Protein AF-A0A3R9P143-F1 (afdb_monomer_lite)

pLDDT: mean 79.19, std 19.99, range [35.16, 97.94]

Structure (mmCIF, N/CA/C/O backbone):
data_AF-A0A3R9P143-F1
#
_entry.id   AF-A0A3R9P143-F1
#
loop_
_atom_site.group_PDB
_atom_site.id
_atom_site.type_symbol
_atom_site.label_atom_id
_atom_site.label_alt_id
_atom_site.label_comp_id
_atom_site.label_asym_id
_atom_site.label_entity_id
_atom_site.label_seq_id
_atom_site.pdbx_PDB_ins_code
_atom_site.Cartn_x
_atom_site.Cartn_y
_atom_site.Cartn_z
_atom_site.occupancy
_atom_site.B_iso_or_equiv
_atom_site.auth_seq_id
_atom_site.auth_comp_id
_atom_site.auth_asym_id
_atom_site.auth_atom_id
_atom_site.pdbx_PDB_model_num
ATOM 1 N N . MET A 1 1 ? 2.610 42.309 -18.839 1.00 40.44 1 MET A N 1
ATOM 2 C CA . MET A 1 1 ? 3.362 41.060 -18.591 1.00 40.44 1 MET A CA 1
ATOM 3 C C . MET A 1 1 ? 2.948 40.537 -17.230 1.00 40.44 1 MET A C 1
ATOM 5 O O . MET A 1 1 ? 3.292 41.159 -16.237 1.00 40.44 1 MET A O 1
ATOM 9 N N . ALA A 1 2 ? 2.139 39.480 -17.185 1.00 42.19 2 ALA A N 1
ATOM 10 C CA . ALA A 1 2 ? 1.792 38.804 -15.939 1.00 42.19 2 ALA A CA 1
ATOM 11 C C . ALA A 1 2 ? 2.792 37.659 -15.732 1.00 42.19 2 ALA A C 1
ATOM 13 O O . ALA A 1 2 ? 2.890 36.775 -16.582 1.00 42.19 2 ALA A O 1
ATOM 14 N N . LEU A 1 3 ? 3.565 37.709 -14.645 1.00 42.59 3 LEU A N 1
ATOM 15 C CA . LEU A 1 3 ? 4.361 36.573 -14.186 1.00 42.59 3 LEU A CA 1
ATOM 16 C C . LEU A 1 3 ? 3.391 35.543 -13.594 1.00 42.59 3 LEU A C 1
ATOM 18 O O . LEU A 1 3 ? 2.825 35.766 -12.526 1.00 42.59 3 LEU A O 1
ATOM 22 N N . LEU A 1 4 ? 3.194 34.425 -14.288 1.00 49.84 4 LEU A N 1
ATOM 23 C CA . LEU A 1 4 ? 2.607 33.227 -13.697 1.00 49.84 4 LEU A CA 1
ATOM 24 C C . LEU A 1 4 ? 3.653 32.629 -12.754 1.00 49.84 4 LEU A C 1
ATOM 26 O O . LEU A 1 4 ? 4.639 32.045 -13.199 1.00 49.84 4 LEU A O 1
ATOM 30 N N . ALA A 1 5 ? 3.461 32.816 -11.450 1.00 47.56 5 ALA A N 1
ATOM 31 C CA . ALA A 1 5 ? 4.214 32.090 -10.443 1.00 47.56 5 ALA A CA 1
ATOM 32 C C . ALA A 1 5 ? 3.836 30.605 -10.545 1.00 47.56 5 ALA A C 1
ATOM 34 O O . ALA A 1 5 ? 2.752 30.203 -10.128 1.00 47.56 5 ALA A O 1
ATOM 35 N N . MET A 1 6 ? 4.716 29.792 -11.130 1.00 51.31 6 MET A N 1
ATOM 36 C CA . MET A 1 6 ? 4.647 28.340 -10.999 1.00 51.31 6 MET A CA 1
ATOM 37 C C . MET A 1 6 ? 5.044 28.003 -9.563 1.00 51.31 6 MET A C 1
ATOM 39 O O . MET A 1 6 ? 6.227 27.919 -9.239 1.00 51.31 6 MET A O 1
ATOM 43 N N . THR A 1 7 ? 4.062 27.873 -8.674 1.00 49.25 7 THR A N 1
ATOM 44 C CA . THR A 1 7 ? 4.296 27.227 -7.383 1.00 49.25 7 THR A CA 1
ATOM 45 C C . THR A 1 7 ? 4.774 25.804 -7.663 1.00 49.25 7 THR A C 1
ATOM 47 O O . THR A 1 7 ? 4.072 25.089 -8.385 1.00 49.25 7 THR A O 1
ATOM 50 N N . PRO A 1 8 ? 5.942 25.378 -7.149 1.00 49.91 8 PRO A N 1
ATOM 51 C CA . PRO A 1 8 ? 6.368 23.996 -7.301 1.00 49.91 8 PRO A CA 1
ATOM 52 C C . PRO A 1 8 ? 5.287 23.106 -6.689 1.00 49.91 8 PRO A C 1
ATOM 54 O O . PRO A 1 8 ? 4.894 23.306 -5.537 1.00 49.91 8 PRO A O 1
ATOM 57 N N . LEU A 1 9 ? 4.770 22.166 -7.480 1.00 65.81 9 LEU A N 1
ATOM 58 C CA . LEU A 1 9 ? 3.857 21.150 -6.978 1.00 65.81 9 LEU A CA 1
ATOM 59 C C . LEU A 1 9 ? 4.655 20.331 -5.958 1.00 65.81 9 LEU A C 1
ATOM 61 O O . LEU A 1 9 ? 5.590 19.620 -6.325 1.00 65.81 9 LEU A O 1
ATOM 65 N N . ARG A 1 10 ? 4.368 20.514 -4.667 1.00 78.31 10 ARG A N 1
ATOM 66 C CA . ARG A 1 10 ? 4.981 19.703 -3.614 1.00 78.31 10 ARG A CA 1
ATOM 67 C C . ARG A 1 10 ? 4.537 18.257 -3.833 1.00 78.31 10 ARG A C 1
ATOM 69 O O . ARG A 1 10 ? 3.347 18.032 -4.037 1.00 78.31 10 ARG A O 1
ATOM 76 N N . ALA A 1 11 ? 5.472 17.310 -3.768 1.00 85.88 11 ALA A N 1
ATOM 77 C CA . ALA A 1 11 ? 5.126 15.895 -3.768 1.00 85.88 11 ALA A CA 1
ATOM 78 C C . ALA A 1 11 ? 4.175 15.602 -2.595 1.00 85.88 11 ALA A C 1
ATOM 80 O O . ALA A 1 11 ? 4.382 16.084 -1.473 1.00 85.88 11 ALA A O 1
ATOM 81 N N . GLU A 1 12 ? 3.106 14.871 -2.887 1.00 94.12 12 GLU A N 1
ATOM 82 C CA . GLU A 1 12 ? 2.113 14.481 -1.897 1.00 94.12 12 GLU A CA 1
ATOM 83 C C . GLU A 1 12 ? 2.725 13.461 -0.935 1.00 94.12 12 GLU A C 1
ATOM 85 O O . GLU A 1 12 ? 3.436 12.544 -1.345 1.00 94.12 12 GLU A O 1
ATOM 90 N N . THR A 1 13 ? 2.501 13.653 0.362 1.00 96.81 13 THR A N 1
ATOM 91 C CA . THR A 1 13 ? 3.052 12.779 1.408 1.00 96.81 13 THR A CA 1
ATOM 92 C C .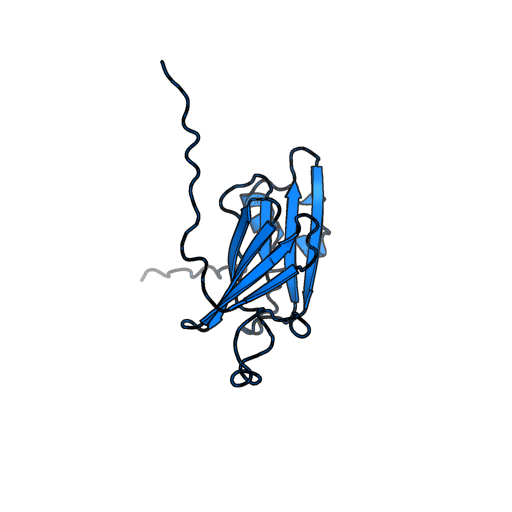 THR A 1 13 ? 2.011 11.796 1.913 1.00 96.81 13 THR A C 1
ATOM 94 O O . THR A 1 13 ? 0.805 12.024 1.783 1.00 96.81 13 THR A O 1
ATOM 97 N N . LEU A 1 14 ? 2.465 10.736 2.587 1.00 97.19 14 LEU A N 1
ATOM 98 C CA . LEU A 1 14 ? 1.557 9.802 3.252 1.00 97.19 14 LEU A CA 1
ATOM 99 C C . LEU A 1 14 ? 0.616 10.527 4.229 1.00 97.19 14 LEU A C 1
ATOM 101 O O . LEU A 1 14 ? -0.576 10.230 4.275 1.00 97.19 14 LEU A O 1
ATOM 105 N N . ALA A 1 15 ? 1.114 11.510 4.987 1.00 96.88 15 ALA A N 1
ATOM 106 C CA . ALA A 1 15 ? 0.266 12.283 5.892 1.00 96.88 15 ALA A CA 1
ATOM 107 C C . ALA A 1 15 ? -0.807 13.104 5.169 1.00 96.88 15 ALA A C 1
ATOM 109 O O . ALA A 1 15 ? -1.901 13.251 5.720 1.00 96.88 15 ALA A O 1
ATOM 110 N N . ASP A 1 16 ? -0.515 13.625 3.974 1.00 97.31 16 ASP A N 1
ATOM 111 C CA . ASP A 1 16 ? -1.483 14.398 3.191 1.00 97.31 16 ASP A CA 1
ATOM 112 C C . ASP A 1 16 ? -2.670 13.497 2.799 1.00 97.31 16 ASP A C 1
ATOM 114 O O . ASP A 1 16 ? -3.820 13.831 3.102 1.00 97.31 16 ASP A O 1
ATOM 118 N N . VAL A 1 17 ? -2.392 12.297 2.271 1.00 96.19 17 VAL A N 1
ATOM 119 C CA . VAL A 1 17 ? -3.423 11.310 1.894 1.00 96.19 17 VAL A CA 1
ATOM 120 C C . VAL A 1 17 ? -4.207 10.814 3.107 1.00 96.19 17 VAL A C 1
ATOM 122 O O . VAL A 1 17 ? -5.440 10.822 3.105 1.00 96.19 17 VAL A O 1
ATOM 125 N N . LEU A 1 18 ? -3.522 10.435 4.190 1.00 95.62 18 LEU A N 1
ATOM 126 C CA . LEU A 1 18 ? -4.190 9.983 5.415 1.00 95.62 18 LEU A CA 1
ATOM 127 C C . LEU A 1 18 ? -5.112 11.068 5.990 1.00 95.62 18 LEU A C 1
ATOM 129 O O . LEU A 1 18 ? -6.237 10.774 6.394 1.00 95.62 18 LEU A O 1
ATOM 133 N N . THR A 1 19 ? -4.668 12.327 5.988 1.00 95.44 19 THR A N 1
ATOM 134 C CA . THR A 1 19 ? -5.468 13.456 6.486 1.00 95.44 19 THR A CA 1
ATOM 135 C C . THR A 1 19 ? -6.690 13.709 5.606 1.00 95.44 19 THR A C 1
ATOM 137 O O . THR A 1 19 ? -7.787 13.901 6.136 1.00 95.44 19 THR A O 1
ATOM 140 N N . ALA A 1 20 ? -6.531 13.659 4.279 1.00 94.69 20 ALA A N 1
ATOM 141 C CA . ALA A 1 20 ? -7.633 13.818 3.329 1.00 94.69 20 ALA A CA 1
ATOM 142 C C . ALA A 1 20 ? -8.740 12.767 3.539 1.00 94.69 20 ALA A C 1
ATOM 144 O O . ALA A 1 20 ? -9.926 13.077 3.412 1.00 94.69 20 ALA A O 1
ATOM 145 N N . HIS A 1 21 ? -8.358 11.557 3.957 1.00 94.12 21 HIS A N 1
ATOM 146 C CA . HIS A 1 21 ? -9.270 10.450 4.257 1.00 94.12 21 HIS A CA 1
ATOM 147 C C . HIS A 1 21 ? -9.633 10.315 5.745 1.00 94.12 21 HIS A C 1
ATOM 149 O O . HIS A 1 21 ? -10.268 9.338 6.136 1.00 94.12 21 HIS A O 1
ATOM 155 N N . LYS A 1 22 ? -9.293 11.314 6.574 1.00 93.06 22 LYS A N 1
ATOM 156 C CA . LYS A 1 22 ? -9.605 11.370 8.018 1.00 93.06 22 LYS A CA 1
ATOM 157 C C . LYS A 1 22 ? -9.026 10.205 8.830 1.00 93.06 22 LYS A C 1
ATOM 159 O O . LYS A 1 22 ? -9.548 9.864 9.890 1.00 93.06 22 LYS A O 1
ATOM 164 N N . ILE A 1 23 ? -7.927 9.622 8.367 1.00 94.00 23 ILE A N 1
ATOM 165 C CA . ILE A 1 23 ? -7.225 8.560 9.080 1.00 94.00 23 ILE A CA 1
ATOM 166 C C . ILE A 1 23 ? -6.321 9.185 10.149 1.00 94.00 23 ILE A C 1
ATOM 168 O O . ILE A 1 23 ? -5.585 10.131 9.847 1.00 94.00 23 ILE A O 1
ATOM 172 N N . PRO A 1 24 ? -6.329 8.687 11.401 1.00 92.75 24 PRO A N 1
ATOM 173 C CA . PRO A 1 24 ? -5.494 9.247 12.457 1.00 92.75 24 PRO A CA 1
ATOM 174 C C . PRO A 1 24 ? -3.996 9.093 12.144 1.00 92.75 24 PRO A C 1
ATOM 176 O O . PRO A 1 24 ? -3.403 8.024 12.281 1.00 92.75 24 PRO A O 1
ATOM 179 N N . VAL A 1 25 ? -3.352 10.190 11.737 1.00 93.62 25 VAL A N 1
ATOM 180 C CA . VAL A 1 25 ? -1.933 10.190 11.338 1.00 93.62 25 VAL A CA 1
ATOM 181 C C . VAL A 1 25 ? -0.981 9.855 12.489 1.00 93.62 25 VAL A C 1
ATOM 183 O O . VAL A 1 25 ? 0.140 9.425 12.254 1.00 93.62 25 VAL A O 1
ATOM 186 N N . ASN A 1 26 ? -1.403 10.021 13.745 1.00 93.00 26 ASN A N 1
ATOM 187 C CA . ASN A 1 26 ? -0.613 9.664 14.929 1.00 93.00 26 ASN A CA 1
ATOM 188 C C . ASN A 1 26 ? -0.376 8.151 15.080 1.00 93.00 26 ASN A C 1
ATOM 190 O O . ASN A 1 26 ? 0.448 7.758 15.902 1.00 93.00 26 ASN A O 1
ATOM 194 N N . LEU A 1 27 ? -1.069 7.321 14.296 1.00 92.44 27 LEU A N 1
ATOM 195 C CA . LEU A 1 27 ? -0.804 5.884 14.196 1.00 92.44 27 LEU A CA 1
ATOM 196 C C . LEU A 1 27 ? 0.472 5.568 13.393 1.00 92.44 27 LEU A C 1
ATOM 198 O O . LEU A 1 27 ? 0.925 4.424 13.383 1.00 92.44 27 LEU A O 1
ATOM 202 N N . PHE A 1 28 ? 1.053 6.572 12.733 1.00 94.06 28 PHE A N 1
ATOM 203 C CA . PHE A 1 28 ? 2.226 6.456 11.873 1.00 94.06 28 PHE A CA 1
ATOM 204 C C . PHE A 1 28 ? 3.415 7.213 12.468 1.00 94.06 28 PHE A C 1
ATOM 206 O O . PHE A 1 28 ? 3.258 8.207 13.187 1.00 94.06 28 PHE A O 1
ATOM 213 N N . SER A 1 29 ? 4.628 6.745 12.162 1.00 94.12 29 SER A N 1
ATOM 214 C CA . SER A 1 29 ? 5.850 7.386 12.647 1.00 94.12 29 SER A CA 1
ATOM 215 C C . SER A 1 29 ? 6.018 8.789 12.033 1.00 94.12 29 SER A C 1
ATOM 217 O O . SER A 1 29 ? 5.393 9.147 11.033 1.00 94.12 29 SER A O 1
ATOM 219 N N . ALA A 1 30 ? 6.862 9.637 12.628 1.00 92.81 30 ALA A N 1
ATOM 220 C CA . ALA A 1 30 ? 7.135 10.955 12.056 1.00 92.81 30 ALA A CA 1
ATOM 221 C C . ALA A 1 30 ? 7.791 10.879 10.668 1.00 92.81 30 ALA A C 1
ATOM 223 O O . ALA A 1 30 ? 7.445 11.696 9.818 1.00 92.81 30 ALA A O 1
ATOM 224 N N . SER A 1 31 ? 8.670 9.897 10.440 1.00 92.44 31 SER A N 1
ATOM 225 C CA . SER A 1 31 ? 9.299 9.672 9.137 1.00 92.44 31 SER A CA 1
ATOM 226 C C . SER A 1 31 ? 8.286 9.189 8.105 1.00 92.44 31 SER A C 1
ATOM 228 O O . SER A 1 31 ? 8.211 9.781 7.035 1.00 92.44 31 SER A O 1
ATOM 230 N N . ASP A 1 32 ? 7.445 8.207 8.453 1.00 92.56 32 ASP A N 1
ATOM 231 C CA . ASP A 1 32 ? 6.442 7.642 7.534 1.00 92.56 32 ASP A CA 1
ATOM 232 C C . ASP A 1 32 ? 5.500 8.746 7.041 1.00 92.56 32 ASP A C 1
ATOM 234 O O . ASP A 1 32 ? 5.202 8.856 5.861 1.00 92.56 32 ASP A O 1
ATOM 238 N N . ARG A 1 33 ? 5.060 9.618 7.956 1.00 94.31 33 ARG A N 1
ATOM 239 C CA . ARG A 1 33 ? 4.154 10.730 7.646 1.00 94.31 33 ARG A CA 1
ATOM 240 C C . ARG A 1 33 ? 4.722 11.712 6.626 1.00 94.31 33 ARG A C 1
ATOM 242 O O . ARG A 1 33 ? 3.963 12.257 5.833 1.00 94.31 33 ARG A O 1
ATOM 249 N N . GLN A 1 34 ? 6.019 11.990 6.702 1.00 94.75 34 GLN A N 1
ATOM 250 C CA . GLN A 1 34 ? 6.676 12.985 5.855 1.00 94.75 34 GLN A CA 1
ATOM 251 C C . GLN A 1 34 ? 7.181 12.400 4.538 1.00 94.75 34 GLN A C 1
ATOM 253 O O . GLN A 1 34 ? 7.564 13.173 3.663 1.00 94.75 34 GLN A O 1
ATOM 258 N N . GLN A 1 35 ? 7.175 11.073 4.401 1.00 94.50 35 GLN A N 1
ATOM 259 C CA . GLN A 1 35 ? 7.609 10.376 3.202 1.00 94.50 35 GLN A CA 1
ATOM 260 C C . GLN A 1 35 ? 6.699 10.755 2.020 1.00 94.50 35 GLN A C 1
ATOM 262 O O . GLN A 1 35 ? 5.479 10.557 2.096 1.00 94.50 35 GLN A O 1
ATOM 267 N N . PRO A 1 36 ? 7.260 11.331 0.942 1.00 96.75 36 PRO A N 1
ATOM 268 C CA . PRO A 1 36 ? 6.556 11.480 -0.323 1.00 96.75 36 PRO A CA 1
ATOM 269 C C . PRO A 1 36 ? 6.136 10.116 -0.869 1.00 96.75 36 PRO A C 1
ATOM 271 O O . PRO A 1 36 ? 6.900 9.152 -0.762 1.00 96.75 36 PRO A O 1
ATOM 274 N N . ILE A 1 37 ? 4.940 10.041 -1.451 1.00 96.50 37 ILE A N 1
ATOM 275 C CA . ILE A 1 37 ? 4.401 8.809 -2.034 1.00 96.50 37 ILE A CA 1
ATOM 276 C C . ILE A 1 37 ? 4.011 9.013 -3.497 1.00 96.50 37 ILE A C 1
ATOM 278 O O . ILE A 1 37 ? 3.711 10.121 -3.939 1.00 96.50 37 ILE A O 1
ATOM 282 N N . THR A 1 38 ? 3.985 7.923 -4.257 1.00 95.06 38 THR A N 1
ATOM 283 C CA . THR A 1 38 ? 3.633 7.920 -5.679 1.00 95.06 38 THR A CA 1
ATOM 284 C C . THR A 1 38 ? 2.900 6.640 -6.071 1.00 95.06 38 THR A C 1
ATOM 286 O O . THR A 1 38 ? 2.876 5.667 -5.315 1.00 95.06 38 THR A O 1
ATOM 289 N N . SER A 1 39 ? 2.313 6.641 -7.275 1.00 93.31 39 SER A N 1
ATOM 290 C CA . SER A 1 39 ? 1.641 5.485 -7.888 1.00 93.31 39 SER A CA 1
ATOM 291 C C . SER A 1 39 ? 0.710 4.758 -6.912 1.00 93.31 39 SER A C 1
ATOM 293 O O . SER A 1 39 ? 0.813 3.540 -6.748 1.00 93.31 39 SER A O 1
ATOM 295 N N . TYR A 1 40 ? -0.128 5.532 -6.219 1.00 95.75 40 TYR A N 1
ATOM 296 C CA . TYR A 1 40 ? -0.960 5.055 -5.128 1.00 95.75 40 TYR A CA 1
ATOM 297 C C . TYR A 1 40 ? -2.435 4.943 -5.524 1.00 95.75 40 TYR A C 1
ATOM 299 O O . TYR A 1 40 ? -2.917 5.658 -6.401 1.00 95.75 40 TYR A O 1
ATOM 307 N N . ALA A 1 41 ? -3.161 4.081 -4.817 1.00 96.06 41 ALA A N 1
ATOM 308 C CA . ALA A 1 41 ? -4.606 3.937 -4.915 1.00 96.06 41 ALA A CA 1
ATOM 309 C C . ALA A 1 41 ? -5.226 3.908 -3.517 1.00 96.06 41 ALA A C 1
ATOM 311 O O . ALA A 1 41 ? -4.702 3.248 -2.618 1.00 96.06 41 ALA A O 1
ATOM 312 N N . VAL A 1 42 ? -6.355 4.595 -3.353 1.00 96.94 42 VAL A N 1
ATOM 313 C CA . VAL A 1 42 ? -7.159 4.598 -2.124 1.00 96.94 42 VAL A CA 1
ATOM 314 C C . VAL A 1 42 ? -8.503 3.943 -2.416 1.00 96.94 42 VAL A C 1
ATOM 316 O O . VAL A 1 42 ? -9.050 4.137 -3.503 1.00 96.94 42 VAL A O 1
ATOM 319 N N . SER A 1 43 ? -9.050 3.181 -1.467 1.00 94.56 43 SER A N 1
ATOM 320 C CA . SER A 1 43 ? -10.383 2.605 -1.644 1.00 94.56 43 SER A CA 1
ATOM 321 C C . SER A 1 43 ? -11.446 3.691 -1.806 1.00 94.56 43 SER A C 1
ATOM 323 O O . SER A 1 43 ? -11.449 4.699 -1.100 1.00 94.56 43 SER A O 1
ATOM 325 N N . SER A 1 44 ? -12.392 3.465 -2.721 1.00 87.12 44 SER A N 1
ATOM 326 C CA . SER A 1 44 ? -13.563 4.342 -2.883 1.00 87.12 44 SER A CA 1
ATOM 327 C C . SER A 1 44 ? -14.413 4.398 -1.613 1.00 87.12 44 SER A C 1
ATOM 329 O O . SER A 1 44 ? -14.996 5.429 -1.278 1.00 87.12 44 SER A O 1
ATOM 331 N N . ASP A 1 45 ? -14.455 3.272 -0.905 1.00 78.31 45 ASP A N 1
ATOM 332 C CA . ASP A 1 45 ? -15.267 3.063 0.275 1.00 78.31 45 ASP A CA 1
ATOM 333 C C . ASP A 1 45 ? -14.304 3.103 1.473 1.00 78.31 45 ASP A C 1
ATOM 335 O O . ASP A 1 45 ? -13.407 2.270 1.591 1.00 78.31 45 ASP A O 1
ATOM 339 N N . ASN A 1 46 ? -14.439 4.099 2.354 1.00 75.56 46 ASN A N 1
ATOM 340 C CA . ASN A 1 46 ? -13.553 4.293 3.518 1.00 75.56 46 ASN A CA 1
ATOM 341 C C . ASN A 1 46 ? -13.842 3.297 4.671 1.00 75.56 46 ASN A C 1
ATOM 343 O O . ASN A 1 46 ? -13.579 3.600 5.832 1.00 75.56 46 ASN A O 1
ATOM 347 N N . SER A 1 47 ? -14.436 2.133 4.393 1.00 84.25 47 SER A N 1
ATOM 348 C CA . SER A 1 47 ? -14.846 1.168 5.421 1.00 84.25 47 SER A CA 1
ATOM 349 C C . SER A 1 47 ? -14.687 -0.277 4.926 1.00 84.25 47 SER A C 1
ATOM 351 O O . SER A 1 47 ? -15.603 -0.804 4.293 1.00 84.25 47 SER A O 1
ATOM 353 N N . PRO A 1 48 ? -13.539 -0.928 5.197 1.00 92.50 48 PRO A N 1
ATOM 354 C CA . PRO A 1 48 ? -12.323 -0.372 5.808 1.00 92.50 48 PRO A CA 1
ATOM 355 C C . PRO A 1 48 ? -11.582 0.583 4.857 1.00 92.50 48 PRO A C 1
ATOM 357 O O . PRO A 1 48 ? -11.701 0.479 3.639 1.00 92.50 48 PRO A O 1
ATOM 360 N N . PHE A 1 49 ? -10.789 1.504 5.405 1.00 96.31 49 PHE A N 1
ATOM 361 C CA . PHE A 1 49 ? -9.893 2.331 4.596 1.00 96.31 49 PHE A CA 1
ATOM 362 C C . PHE A 1 49 ? -8.727 1.486 4.086 1.00 96.31 49 PHE A C 1
ATOM 364 O O . PHE A 1 49 ? -8.053 0.819 4.879 1.00 96.31 49 PHE A O 1
ATOM 371 N N . LEU A 1 50 ? -8.463 1.551 2.782 1.00 97.94 50 LEU A N 1
ATOM 372 C CA . LEU A 1 50 ? -7.351 0.863 2.138 1.00 97.94 50 LEU A CA 1
ATOM 373 C C . LEU A 1 50 ? -6.500 1.853 1.353 1.00 97.94 50 LEU A C 1
ATOM 375 O O . LEU A 1 50 ? -7.031 2.721 0.664 1.00 97.94 50 LEU A O 1
ATOM 379 N N . LEU A 1 51 ? -5.185 1.674 1.412 1.00 97.94 51 LEU A N 1
ATOM 380 C CA . LEU A 1 51 ? -4.229 2.447 0.627 1.00 97.94 51 LEU A CA 1
ATOM 381 C C . LEU A 1 51 ? -3.102 1.527 0.161 1.00 97.94 51 LEU A C 1
ATOM 383 O O . LEU A 1 51 ? -2.444 0.897 0.986 1.00 97.94 51 LEU A O 1
ATOM 387 N N . ALA A 1 52 ? -2.878 1.468 -1.148 1.00 97.31 52 ALA A N 1
ATOM 388 C CA . ALA A 1 52 ? -1.697 0.862 -1.753 1.00 97.31 52 ALA A CA 1
ATOM 389 C C . ALA A 1 52 ? -0.815 1.973 -2.321 1.00 97.31 52 ALA A C 1
ATOM 391 O O . ALA A 1 52 ? -1.335 2.820 -3.041 1.00 97.31 52 ALA A O 1
ATOM 392 N N . TYR A 1 53 ? 0.479 2.001 -2.007 1.00 96.81 53 TYR A N 1
ATOM 393 C CA . TYR A 1 53 ? 1.370 3.079 -2.441 1.00 96.81 53 TYR A CA 1
ATOM 394 C C . TYR A 1 53 ? 2.835 2.654 -2.534 1.00 96.81 53 TYR A C 1
ATOM 396 O O . TYR A 1 53 ? 3.262 1.668 -1.933 1.00 96.81 53 TYR A O 1
ATOM 404 N N . TYR A 1 54 ? 3.607 3.454 -3.260 1.00 95.31 54 TYR A N 1
ATOM 405 C CA . TYR A 1 54 ? 5.061 3.383 -3.292 1.00 95.31 54 TYR A CA 1
ATOM 406 C C . TYR A 1 54 ? 5.659 4.638 -2.661 1.00 95.31 54 TYR A C 1
ATOM 408 O O . TYR A 1 54 ? 5.088 5.722 -2.795 1.00 95.31 54 TYR A O 1
ATOM 416 N N . ASP A 1 55 ? 6.822 4.509 -2.032 1.00 95.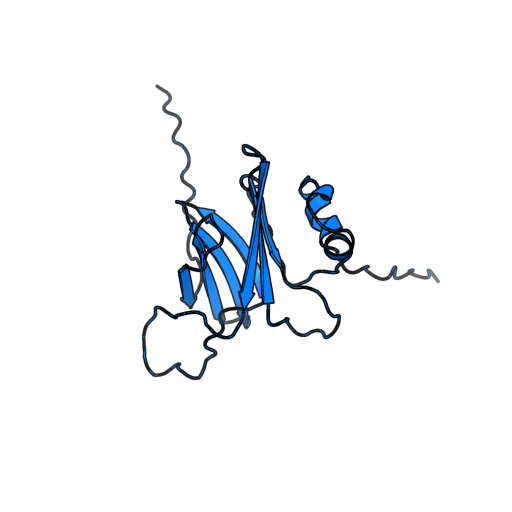19 55 ASP A N 1
ATOM 417 C CA . ASP A 1 55 ? 7.625 5.669 -1.648 1.00 95.19 55 ASP A CA 1
ATOM 418 C C . ASP A 1 55 ? 8.138 6.389 -2.903 1.00 95.19 55 ASP A C 1
ATOM 420 O O . ASP A 1 55 ? 8.638 5.762 -3.836 1.00 95.19 55 ASP A O 1
ATOM 424 N N . ASP A 1 56 ? 8.029 7.713 -2.945 1.00 94.31 56 ASP A N 1
ATOM 425 C CA . ASP A 1 56 ? 8.638 8.506 -4.009 1.00 94.31 56 ASP A CA 1
ATOM 426 C C . ASP A 1 56 ? 10.081 8.864 -3.630 1.00 94.31 56 ASP A C 1
ATOM 428 O O . ASP A 1 56 ? 10.336 9.710 -2.770 1.00 94.31 56 ASP A O 1
ATOM 432 N N . ASP A 1 57 ? 11.033 8.192 -4.278 1.00 90.69 57 ASP A N 1
ATOM 433 C CA . ASP A 1 57 ? 12.472 8.447 -4.153 1.00 90.69 57 ASP A CA 1
ATOM 434 C C . ASP A 1 57 ? 12.989 9.481 -5.174 1.00 90.69 57 ASP A C 1
ATOM 436 O O . ASP A 1 57 ? 14.201 9.679 -5.307 1.00 90.69 57 ASP A O 1
ATOM 440 N N . ALA A 1 58 ? 12.077 10.132 -5.909 1.00 89.69 58 ALA A N 1
ATOM 441 C CA . ALA A 1 58 ? 12.342 11.081 -6.987 1.00 89.69 58 ALA A CA 1
ATOM 442 C C . ALA A 1 58 ? 13.177 10.520 -8.158 1.00 89.69 58 ALA A C 1
ATOM 444 O O . ALA A 1 58 ? 13.626 11.281 -9.022 1.00 89.69 58 ALA A O 1
ATOM 445 N N . SER A 1 59 ? 13.369 9.197 -8.245 1.00 89.06 59 SER A N 1
ATOM 446 C CA . SER A 1 59 ? 14.105 8.565 -9.352 1.00 89.06 59 SER A CA 1
ATOM 447 C C . SER A 1 59 ? 13.297 8.500 -10.653 1.00 89.06 59 SER A C 1
ATOM 449 O O . SER A 1 59 ? 13.853 8.226 -11.721 1.00 89.06 59 SER A O 1
ATOM 451 N N . GLY A 1 60 ? 11.977 8.708 -10.566 1.00 84.75 60 GLY A N 1
ATOM 452 C CA . GLY A 1 60 ? 11.031 8.507 -11.666 1.00 84.75 60 GLY A CA 1
ATOM 453 C C . GLY A 1 60 ? 10.813 7.033 -12.026 1.00 84.75 60 GLY A C 1
ATOM 454 O O . GLY A 1 60 ? 10.157 6.738 -13.026 1.00 84.75 60 GLY A O 1
ATOM 455 N N . ARG A 1 61 ? 11.371 6.102 -11.244 1.00 85.06 61 ARG A N 1
ATOM 456 C CA . ARG A 1 61 ? 11.147 4.662 -11.380 1.00 85.06 61 ARG A CA 1
ATOM 457 C C . ARG A 1 61 ? 10.207 4.198 -10.284 1.00 85.06 61 ARG A C 1
ATOM 459 O O . ARG A 1 61 ? 10.207 4.740 -9.188 1.00 85.06 61 ARG A O 1
ATOM 466 N N . LEU A 1 62 ? 9.439 3.158 -10.582 1.00 86.62 62 LEU A N 1
ATOM 467 C CA . LEU A 1 62 ? 8.631 2.506 -9.567 1.00 86.62 62 LEU A CA 1
ATOM 468 C C . LEU A 1 62 ? 9.550 1.709 -8.621 1.00 86.62 62 LEU A C 1
ATOM 470 O O . LEU A 1 62 ? 10.326 0.879 -9.114 1.00 86.62 62 LEU A O 1
ATOM 474 N N . PRO A 1 63 ? 9.489 1.932 -7.298 1.00 88.25 63 PRO A N 1
ATOM 475 C CA . PRO A 1 63 ? 10.232 1.128 -6.336 1.00 88.25 63 PRO A CA 1
ATOM 476 C C . PRO A 1 63 ? 9.813 -0.346 -6.347 1.00 88.25 63 PRO A C 1
ATOM 478 O O . PRO A 1 63 ? 8.775 -0.737 -6.880 1.00 88.25 63 PRO A O 1
ATOM 481 N N . SER A 1 64 ? 10.626 -1.191 -5.715 1.00 84.94 64 SER A N 1
ATOM 482 C CA . SER A 1 64 ? 10.414 -2.645 -5.675 1.00 84.94 64 SER A CA 1
ATOM 483 C C . SER A 1 64 ? 9.452 -3.122 -4.581 1.00 84.94 64 SER A C 1
ATOM 485 O O . SER A 1 64 ? 9.151 -4.321 -4.529 1.00 84.94 64 SER A O 1
ATOM 487 N N . VAL A 1 65 ? 9.004 -2.213 -3.710 1.00 90.62 65 VAL A N 1
ATOM 488 C CA . VAL A 1 65 ? 8.137 -2.500 -2.564 1.00 90.62 65 VAL A CA 1
ATOM 489 C C . VAL A 1 65 ? 6.840 -1.719 -2.703 1.00 90.62 65 VAL A C 1
ATOM 491 O O . VAL A 1 65 ? 6.864 -0.495 -2.743 1.00 90.62 65 VAL A O 1
ATOM 494 N N . LEU A 1 66 ? 5.724 -2.443 -2.777 1.00 93.25 66 LEU A N 1
ATOM 495 C CA . LEU A 1 66 ? 4.383 -1.873 -2.699 1.00 93.25 66 LEU A CA 1
ATOM 496 C C . LEU A 1 66 ? 3.895 -1.979 -1.256 1.00 93.25 66 LEU A C 1
ATOM 498 O O . LEU A 1 66 ? 3.710 -3.087 -0.745 1.00 93.25 66 LEU A O 1
ATOM 502 N N . HIS A 1 67 ? 3.677 -0.838 -0.617 1.00 96.06 67 HIS A N 1
ATOM 503 C CA . HIS A 1 67 ? 3.129 -0.762 0.729 1.00 96.06 67 HIS A CA 1
ATOM 504 C C . HIS A 1 67 ? 1.608 -0.833 0.674 1.00 96.06 67 HIS A C 1
ATOM 506 O O . HIS A 1 67 ? 0.976 -0.189 -0.165 1.00 96.06 67 HIS A O 1
ATOM 512 N N . VAL A 1 68 ? 1.012 -1.593 1.590 1.00 97.06 68 VAL A N 1
ATOM 513 C CA . VAL A 1 68 ? -0.440 -1.720 1.724 1.00 97.06 68 VAL A CA 1
ATOM 514 C C . VAL A 1 68 ? -0.840 -1.415 3.159 1.00 97.06 68 VAL A C 1
ATOM 516 O O . VAL A 1 68 ? -0.321 -2.010 4.104 1.00 97.06 68 VAL A O 1
ATOM 519 N N . ILE A 1 69 ? -1.785 -0.496 3.319 1.00 97.38 69 ILE A N 1
ATOM 520 C CA . ILE A 1 69 ? -2.409 -0.132 4.586 1.00 97.38 69 ILE A CA 1
ATOM 521 C C . ILE A 1 69 ? -3.867 -0.578 4.549 1.00 97.38 69 ILE A C 1
ATOM 523 O O . ILE A 1 69 ? -4.579 -0.309 3.583 1.00 97.38 69 ILE A O 1
ATOM 527 N N . ARG A 1 70 ? -4.318 -1.191 5.645 1.00 97.00 70 ARG A N 1
ATOM 528 C CA . ARG A 1 70 ? -5.737 -1.374 5.959 1.00 97.00 70 ARG A CA 1
ATOM 529 C C . ARG A 1 70 ? -6.013 -0.787 7.330 1.00 97.00 70 ARG A C 1
ATOM 531 O O . ARG A 1 70 ? -5.392 -1.201 8.311 1.00 97.00 70 ARG A O 1
ATOM 538 N N . TYR A 1 71 ? -6.949 0.148 7.404 1.00 96.19 71 TYR A N 1
ATOM 539 C CA . TYR A 1 71 ? -7.427 0.705 8.660 1.00 96.19 71 TYR A CA 1
ATOM 540 C C . TYR A 1 71 ? -8.916 0.430 8.830 1.00 96.19 71 TYR A C 1
ATOM 542 O O . TYR A 1 71 ? -9.747 0.852 8.027 1.00 96.19 71 TYR A O 1
ATOM 550 N N . ASP A 1 72 ? -9.235 -0.290 9.897 1.00 93.75 72 ASP A N 1
ATOM 551 C CA . ASP A 1 72 ? -10.602 -0.569 10.305 1.00 93.75 72 ASP A CA 1
ATOM 552 C C . ASP A 1 72 ? -10.990 0.375 11.441 1.00 93.75 72 ASP A C 1
ATOM 554 O O . ASP A 1 72 ? -10.484 0.257 12.561 1.00 93.75 72 ASP A O 1
ATOM 558 N N . GLU A 1 73 ? -11.860 1.336 11.143 1.00 90.06 73 GLU A N 1
ATOM 559 C CA . GLU A 1 73 ? -12.297 2.340 12.111 1.00 90.06 73 GLU A CA 1
ATOM 560 C C . GLU A 1 73 ? -13.147 1.726 13.233 1.00 90.06 73 GLU A C 1
ATOM 562 O O . GLU A 1 73 ? -13.049 2.171 14.374 1.00 90.06 73 GLU A O 1
ATOM 567 N N . GLN A 1 74 ? -13.928 0.673 12.954 1.00 90.56 74 GLN A N 1
ATOM 568 C CA . GLN A 1 74 ? -14.860 0.096 13.932 1.00 90.56 74 GLN A CA 1
ATOM 569 C C . GLN A 1 74 ? -14.132 -0.586 15.090 1.00 90.56 74 GLN A C 1
ATOM 571 O O . GLN A 1 74 ? -14.569 -0.512 16.238 1.00 90.56 74 GLN A O 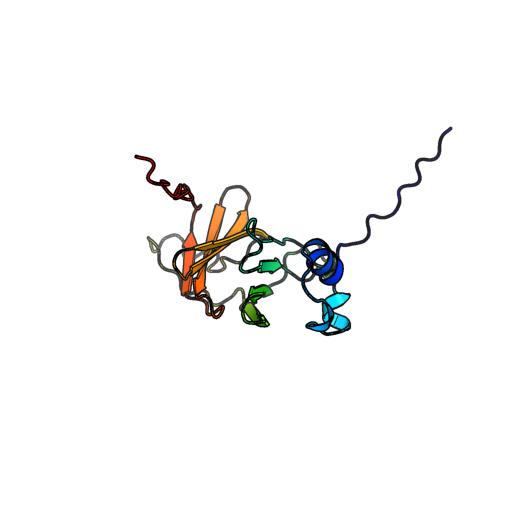1
ATOM 576 N N . ILE A 1 75 ? -13.018 -1.252 14.783 1.00 91.69 75 ILE A N 1
ATOM 577 C CA . ILE A 1 75 ? -12.185 -1.959 15.767 1.00 91.69 75 ILE A CA 1
ATOM 578 C C . ILE A 1 75 ? -10.850 -1.249 16.032 1.00 91.69 75 ILE A C 1
ATOM 580 O O . ILE A 1 75 ? -9.986 -1.802 16.711 1.00 91.69 75 ILE A O 1
ATOM 584 N N . HIS A 1 76 ? -10.672 -0.042 15.484 1.00 91.25 76 HIS A N 1
ATOM 585 C CA . HIS A 1 76 ? -9.441 0.753 15.534 1.00 91.25 76 HIS A CA 1
ATOM 586 C C . HIS A 1 76 ? -8.170 -0.050 15.204 1.00 91.25 76 HIS A C 1
ATOM 588 O O . HIS A 1 76 ? -7.125 0.115 15.839 1.00 91.25 76 HIS A O 1
ATOM 594 N N . GLN A 1 77 ? -8.248 -0.928 14.201 1.00 94.12 77 GLN A N 1
ATOM 595 C CA . GLN A 1 77 ? -7.142 -1.807 13.831 1.00 94.12 77 GLN A CA 1
ATOM 596 C C . GLN A 1 77 ? -6.423 -1.287 12.587 1.00 94.12 77 GLN A C 1
ATOM 598 O O . GLN A 1 77 ? -6.985 -1.265 11.494 1.00 94.12 77 GLN A O 1
ATOM 603 N N . LEU A 1 78 ? -5.147 -0.934 12.752 1.00 95.12 78 LEU A N 1
ATOM 604 C CA . LEU A 1 78 ? -4.226 -0.649 11.655 1.00 95.12 78 LEU A CA 1
ATOM 605 C C . LEU A 1 78 ? -3.424 -1.906 11.304 1.00 95.12 78 LEU A C 1
ATOM 607 O O . LEU A 1 78 ? -2.778 -2.501 12.168 1.00 95.12 78 LEU A O 1
ATOM 611 N N . ARG A 1 79 ? -3.421 -2.271 10.024 1.00 96.44 79 ARG A N 1
ATOM 612 C CA . ARG A 1 79 ? -2.548 -3.298 9.448 1.00 96.44 79 ARG A CA 1
ATOM 613 C C . ARG A 1 79 ? -1.708 -2.690 8.339 1.00 96.44 79 ARG A C 1
ATOM 615 O O . ARG A 1 79 ? -2.171 -1.806 7.618 1.00 96.44 79 ARG A O 1
ATOM 622 N N . ARG A 1 80 ? -0.473 -3.173 8.227 1.00 96.38 80 ARG A N 1
ATOM 623 C CA . ARG A 1 80 ? 0.495 -2.771 7.207 1.00 96.38 80 ARG A CA 1
ATOM 624 C C . ARG A 1 80 ? 1.198 -4.006 6.665 1.00 96.38 80 ARG A C 1
ATOM 626 O O . ARG A 1 80 ? 1.512 -4.902 7.449 1.00 96.38 80 ARG A O 1
ATOM 633 N N . ALA A 1 81 ? 1.429 -4.041 5.363 1.00 94.06 81 ALA A N 1
ATOM 634 C CA . ALA A 1 81 ? 2.202 -5.087 4.711 1.00 94.06 81 ALA A CA 1
ATOM 635 C C . ALA A 1 81 ? 3.021 -4.514 3.558 1.00 94.06 81 ALA A C 1
ATOM 637 O O . ALA A 1 81 ? 2.592 -3.570 2.896 1.00 94.06 81 ALA A O 1
ATOM 638 N N . ASP A 1 82 ? 4.157 -5.154 3.307 1.00 93.12 82 ASP A N 1
ATOM 639 C CA . ASP A 1 82 ? 5.069 -4.823 2.224 1.00 93.12 82 ASP A CA 1
ATOM 640 C C . ASP A 1 82 ? 5.067 -5.974 1.218 1.00 93.12 82 ASP A C 1
ATOM 642 O O . ASP A 1 82 ? 5.380 -7.123 1.550 1.00 93.12 82 ASP A O 1
ATOM 646 N N . LEU A 1 83 ? 4.692 -5.678 -0.025 1.00 88.56 83 LEU A N 1
ATOM 647 C CA . LEU A 1 83 ? 4.739 -6.641 -1.118 1.00 88.56 83 LEU A CA 1
ATOM 648 C C . LEU A 1 83 ? 6.033 -6.435 -1.904 1.00 88.56 83 LEU A C 1
ATOM 650 O O . LEU A 1 83 ? 6.279 -5.355 -2.438 1.00 88.56 83 LEU A O 1
ATOM 654 N N . HIS A 1 84 ? 6.856 -7.481 -1.995 1.00 83.69 84 HIS A N 1
ATOM 655 C CA . HIS A 1 84 ? 8.166 -7.433 -2.651 1.00 83.69 84 HIS A CA 1
ATOM 656 C C . HIS A 1 84 ? 8.137 -8.058 -4.055 1.00 83.69 84 HIS A C 1
ATOM 658 O O . HIS A 1 84 ? 7.678 -9.189 -4.240 1.00 83.69 84 HIS A O 1
ATOM 664 N N . GLY A 1 85 ? 8.705 -7.354 -5.038 1.00 62.47 85 GLY A N 1
ATOM 665 C CA . GLY A 1 85 ? 8.569 -7.648 -6.474 1.00 62.47 85 GLY A CA 1
ATOM 666 C C . GLY A 1 85 ? 9.297 -8.867 -7.051 1.00 62.47 85 GLY A C 1
ATOM 667 O O . GLY A 1 85 ? 9.570 -8.894 -8.246 1.00 62.47 85 GLY A O 1
ATOM 668 N N . ALA A 1 86 ? 9.642 -9.880 -6.253 1.00 45.84 86 ALA A N 1
ATOM 669 C CA . ALA A 1 86 ? 10.422 -11.028 -6.740 1.00 45.84 86 ALA A CA 1
ATOM 670 C C . ALA A 1 86 ? 9.807 -12.409 -6.471 1.00 45.84 86 ALA A C 1
ATOM 672 O O . ALA A 1 86 ? 10.364 -13.408 -6.923 1.00 45.84 86 ALA A O 1
ATOM 673 N N . LYS A 1 87 ? 8.697 -12.513 -5.729 1.00 50.75 87 LYS A N 1
ATOM 674 C CA . LYS A 1 87 ? 8.136 -13.816 -5.322 1.00 50.75 87 LYS A CA 1
ATOM 675 C C . LYS A 1 87 ? 6.619 -13.769 -5.186 1.00 50.75 87 LYS A C 1
ATOM 677 O O . LYS A 1 87 ? 6.082 -13.996 -4.109 1.00 50.75 87 LYS A O 1
ATOM 682 N N . ILE A 1 88 ? 5.931 -13.468 -6.278 1.00 54.62 88 ILE A N 1
ATOM 683 C CA . ILE A 1 88 ? 4.480 -13.621 -6.341 1.00 54.62 88 ILE A CA 1
ATOM 684 C C . ILE A 1 88 ? 4.197 -14.989 -6.980 1.00 54.62 88 ILE A C 1
ATOM 686 O O . ILE A 1 88 ? 4.404 -15.132 -8.186 1.00 54.62 88 ILE A O 1
ATOM 690 N N . PRO A 1 89 ? 3.798 -16.022 -6.205 1.00 49.59 89 PRO A N 1
ATOM 691 C CA . PRO A 1 89 ? 3.385 -17.298 -6.777 1.00 49.59 89 PRO A CA 1
ATOM 692 C C . PRO A 1 89 ? 2.208 -17.066 -7.728 1.00 49.59 89 PRO A C 1
ATOM 694 O O . PRO A 1 89 ? 1.143 -16.582 -7.346 1.00 49.59 89 PRO A O 1
ATOM 697 N N . PHE A 1 90 ? 2.460 -17.355 -8.998 1.00 52.59 90 PHE A N 1
ATOM 698 C CA . PHE A 1 90 ? 1.551 -17.109 -10.102 1.00 52.59 90 PHE A CA 1
ATOM 699 C C . PHE A 1 90 ? 0.575 -18.279 -10.281 1.00 52.59 90 PHE A C 1
ATOM 701 O O . PHE A 1 90 ? 0.988 -19.440 -10.277 1.00 52.59 90 PHE A O 1
ATOM 708 N N . LEU A 1 91 ? -0.708 -17.972 -10.491 1.00 51.53 91 LEU A N 1
ATOM 709 C CA . LEU A 1 91 ? -1.741 -18.936 -10.873 1.00 51.53 91 LEU A CA 1
ATOM 710 C C . LEU A 1 91 ? -2.367 -18.489 -12.201 1.00 51.53 91 LEU A C 1
ATOM 712 O O . LEU A 1 91 ? -3.290 -17.678 -12.222 1.00 51.53 91 LEU A O 1
ATOM 716 N N . GLY A 1 92 ? -1.866 -19.007 -13.325 1.00 49.00 92 GLY A N 1
ATOM 717 C CA . GLY A 1 92 ? -2.442 -18.736 -14.643 1.00 49.00 92 GLY A CA 1
ATOM 718 C C . GLY A 1 92 ? -1.879 -19.610 -15.766 1.00 49.00 92 GLY A C 1
ATOM 719 O O . GLY A 1 92 ? -0.982 -20.427 -15.564 1.00 49.00 92 GLY A O 1
ATOM 720 N N . PHE A 1 93 ? -2.471 -19.476 -16.955 1.00 42.44 93 PHE A N 1
ATOM 721 C CA . PHE A 1 93 ? -2.206 -20.336 -18.106 1.00 42.44 93 PHE A CA 1
ATOM 722 C C . PHE A 1 93 ? -0.864 -20.024 -18.797 1.00 42.44 93 PHE A C 1
ATOM 724 O O . PHE A 1 93 ? -0.651 -18.920 -19.285 1.00 42.44 93 PHE A O 1
ATOM 731 N N . SER A 1 94 ? -0.077 -21.090 -18.988 1.00 44.00 94 SER A N 1
ATOM 732 C CA . SER A 1 94 ? 0.843 -21.334 -20.111 1.00 44.00 94 SER A CA 1
ATOM 733 C C . SER A 1 94 ? 2.330 -20.962 -19.967 1.00 44.00 94 SER A C 1
ATOM 735 O O . SER A 1 94 ? 2.741 -19.813 -19.822 1.00 44.00 94 SER A O 1
ATOM 737 N N . THR A 1 95 ? 3.140 -22.004 -20.157 1.00 40.72 95 THR A N 1
ATOM 738 C CA . THR A 1 95 ? 4.605 -22.135 -20.216 1.00 40.72 95 THR A 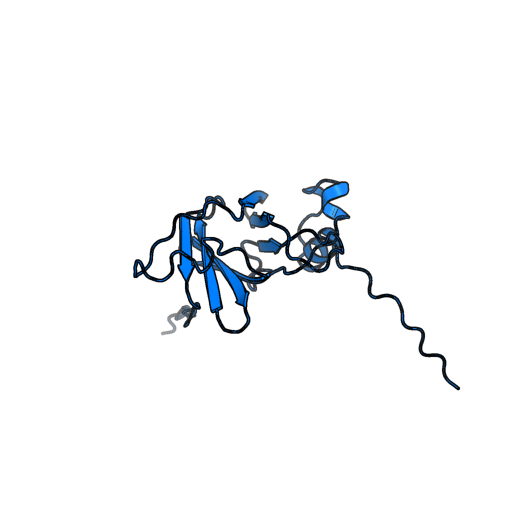CA 1
ATOM 739 C C . THR A 1 95 ? 5.262 -21.438 -21.423 1.00 40.72 95 THR A C 1
ATOM 741 O O . THR A 1 95 ? 6.208 -21.958 -22.008 1.00 40.72 95 THR A O 1
ATOM 744 N N . ILE A 1 96 ? 4.749 -20.279 -21.845 1.00 40.75 96 ILE A N 1
ATOM 745 C CA . ILE A 1 96 ? 5.280 -19.502 -22.988 1.00 40.75 96 ILE A CA 1
ATOM 746 C C . ILE A 1 96 ? 5.492 -18.017 -22.622 1.00 40.75 96 ILE A C 1
ATOM 748 O O . ILE A 1 96 ? 6.007 -17.240 -23.419 1.00 40.75 96 ILE A O 1
ATOM 752 N N . MET A 1 97 ? 5.135 -17.616 -21.395 1.00 40.91 97 MET A N 1
ATOM 753 C CA . MET A 1 97 ? 5.273 -16.247 -20.869 1.00 40.91 97 MET A CA 1
ATOM 754 C C . MET A 1 97 ? 6.171 -16.185 -19.623 1.00 40.91 97 MET A C 1
ATOM 756 O O . MET A 1 97 ? 6.090 -15.247 -18.840 1.00 40.91 97 MET A O 1
ATOM 760 N N . GLU A 1 98 ? 7.072 -17.153 -19.445 1.00 39.28 98 GLU A N 1
ATOM 761 C CA . GLU A 1 98 ? 8.032 -17.187 -18.326 1.00 39.28 98 GLU A CA 1
ATOM 762 C C . GLU A 1 98 ? 9.004 -15.982 -18.326 1.00 39.28 98 GLU A C 1
ATOM 764 O O . GLU A 1 98 ? 9.652 -15.699 -17.324 1.00 39.28 98 GLU A O 1
ATOM 769 N N . GLN A 1 99 ? 9.066 -15.217 -19.426 1.00 35.16 99 GLN A N 1
ATOM 770 C CA . GLN A 1 99 ? 9.882 -14.002 -19.555 1.00 35.16 99 GLN A CA 1
ATOM 771 C C . GLN A 1 99 ? 9.114 -12.681 -19.406 1.00 35.16 99 GLN A C 1
ATOM 773 O O . GLN A 1 99 ? 9.745 -11.626 -19.332 1.00 35.16 99 GLN A O 1
ATOM 778 N N . VAL A 1 100 ? 7.780 -12.695 -19.313 1.00 39.75 100 VAL A N 1
ATOM 779 C CA . VAL A 1 100 ? 7.019 -11.476 -19.001 1.00 39.75 100 VAL A CA 1
ATOM 780 C C . VAL A 1 100 ? 6.856 -11.424 -17.495 1.00 39.75 100 VAL A C 1
ATOM 782 O O . VAL A 1 100 ? 5.809 -11.766 -16.969 1.00 39.75 100 VAL A O 1
ATOM 785 N N . SER A 1 101 ? 7.953 -11.052 -16.827 1.00 44.19 101 SER A N 1
ATOM 786 C CA . SER A 1 101 ? 8.000 -10.556 -15.453 1.00 44.19 101 SER A CA 1
ATOM 787 C C . SER A 1 101 ? 7.052 -11.285 -14.490 1.00 44.19 101 SER A C 1
ATOM 789 O O . SER A 1 101 ? 5.879 -10.943 -14.358 1.00 44.19 101 SER A O 1
ATOM 791 N N . SER A 1 102 ? 7.608 -12.200 -13.699 1.00 51.66 102 SER A N 1
ATOM 792 C CA . SER A 1 102 ? 7.023 -12.760 -12.468 1.00 51.66 102 SER A CA 1
ATOM 793 C C . SER A 1 102 ? 6.658 -11.708 -11.396 1.00 51.66 102 SER A C 1
ATOM 795 O O . SER A 1 102 ? 6.552 -12.028 -10.212 1.00 51.66 102 SER A O 1
ATOM 797 N N . ASN A 1 103 ? 6.535 -10.439 -11.781 1.00 66.38 103 ASN A N 1
ATOM 798 C CA . ASN A 1 103 ? 6.317 -9.295 -10.933 1.00 66.38 103 ASN A CA 1
ATOM 799 C C . ASN A 1 103 ? 5.032 -8.572 -11.361 1.00 66.38 103 ASN A C 1
ATOM 801 O O . ASN A 1 103 ? 4.997 -7.876 -12.374 1.00 66.38 103 ASN A O 1
ATOM 805 N N . CYS A 1 104 ? 3.981 -8.753 -10.562 1.00 77.75 104 CYS A N 1
ATOM 806 C CA . CYS A 1 104 ? 2.715 -8.029 -10.670 1.00 77.75 104 CYS A CA 1
ATOM 807 C C . CYS A 1 104 ? 2.727 -6.676 -9.942 1.00 77.75 104 CYS A C 1
ATOM 809 O O . CYS A 1 104 ? 1.682 -6.045 -9.780 1.00 77.75 104 CYS A O 1
ATOM 811 N N . LEU A 1 105 ? 3.896 -6.223 -9.484 1.00 83.38 105 LEU A N 1
ATOM 812 C CA . LEU A 1 105 ? 4.059 -4.903 -8.889 1.00 83.38 105 LEU A CA 1
ATOM 813 C C . LEU A 1 105 ? 4.266 -3.864 -9.997 1.00 83.38 105 LEU A C 1
ATOM 815 O O . LEU A 1 105 ? 5.379 -3.656 -10.478 1.00 83.38 105 LEU A O 1
ATOM 819 N N . GLY A 1 106 ? 3.157 -3.259 -10.415 1.00 86.25 106 GLY A N 1
ATOM 820 C CA . GLY A 1 106 ? 3.095 -2.071 -11.264 1.00 86.25 106 GLY A CA 1
ATOM 821 C C . GLY A 1 106 ? 2.422 -0.912 -10.522 1.00 86.25 106 GLY A C 1
ATOM 822 O O . GLY A 1 106 ? 2.058 -1.060 -9.356 1.00 86.25 106 GLY A O 1
ATOM 823 N N . SER A 1 107 ? 2.224 0.232 -11.180 1.00 90.44 107 SER A N 1
ATOM 824 C CA . SER A 1 107 ? 1.572 1.387 -10.544 1.00 90.44 107 SER A CA 1
ATOM 825 C C . SER A 1 107 ? 0.184 1.004 -10.031 1.00 90.44 107 SER A C 1
ATOM 827 O O . SER A 1 107 ? -0.598 0.441 -10.801 1.00 90.44 107 SER A O 1
ATOM 829 N N . ALA A 1 108 ? -0.121 1.284 -8.760 1.00 93.06 108 ALA A N 1
ATOM 830 C CA . ALA A 1 108 ? -1.421 0.966 -8.180 1.00 93.06 108 ALA A CA 1
ATOM 831 C C . ALA A 1 108 ? -2.477 1.943 -8.707 1.00 93.06 108 ALA A C 1
ATOM 833 O O . ALA A 1 108 ? -2.269 3.152 -8.682 1.00 93.06 108 ALA A O 1
ATOM 834 N N . GLN A 1 109 ? -3.593 1.405 -9.194 1.00 92.38 109 GLN A N 1
ATOM 835 C CA . GLN A 1 109 ? -4.658 2.184 -9.836 1.00 92.38 109 GLN A CA 1
ATOM 836 C C . GLN A 1 109 ? -5.986 2.091 -9.098 1.00 92.38 109 GLN A C 1
ATOM 838 O O . GLN A 1 109 ? -6.771 3.033 -9.114 1.00 92.38 109 GLN A O 1
ATOM 843 N N . ASP A 1 110 ? -6.248 0.943 -8.480 1.00 93.38 110 ASP A N 1
ATOM 844 C CA . ASP A 1 110 ? -7.440 0.717 -7.676 1.00 93.38 110 ASP A CA 1
ATOM 845 C C . ASP A 1 110 ? -7.110 -0.247 -6.541 1.00 93.38 110 ASP A C 1
ATOM 847 O O . ASP A 1 110 ? -6.284 -1.153 -6.699 1.00 93.38 110 ASP A O 1
ATOM 851 N N . ILE A 1 111 ? -7.780 -0.058 -5.410 1.00 95.12 111 ILE A N 1
ATOM 852 C CA . ILE A 1 111 ? -7.755 -0.990 -4.291 1.00 95.12 111 ILE A CA 1
ATOM 853 C C . ILE A 1 111 ? -9.160 -1.120 -3.715 1.00 95.12 111 ILE A C 1
ATOM 855 O O . ILE A 1 111 ? -9.863 -0.134 -3.498 1.00 95.12 111 ILE A O 1
ATOM 859 N N . SER A 1 112 ? -9.591 -2.348 -3.446 1.00 94.50 112 SER A N 1
ATOM 860 C CA . SER A 1 112 ? -10.880 -2.580 -2.798 1.00 94.50 112 SER A CA 1
ATOM 861 C C . SER A 1 112 ? -10.915 -3.881 -2.020 1.00 94.50 112 SER A C 1
ATOM 863 O O . SER A 1 112 ? -10.205 -4.825 -2.357 1.00 94.50 112 SER A O 1
ATOM 865 N N . GLU A 1 113 ? -11.763 -3.933 -0.997 1.00 93.56 113 GLU A N 1
ATOM 866 C CA . GLU A 1 113 ? -12.059 -5.145 -0.238 1.00 93.56 113 GLU A CA 1
ATOM 867 C C . GLU A 1 113 ? -13.474 -5.618 -0.567 1.00 93.56 113 GLU A C 1
ATOM 869 O O . GLU A 1 113 ? -14.423 -4.833 -0.530 1.00 93.56 113 GLU A O 1
ATOM 874 N N . LYS A 1 114 ? -13.616 -6.899 -0.912 1.00 89.56 114 LYS A N 1
ATOM 875 C CA . LYS A 1 114 ? -14.906 -7.545 -1.152 1.00 89.56 114 LYS A CA 1
ATOM 876 C C . LYS A 1 114 ? -14.823 -9.029 -0.800 1.00 89.56 114 LYS A C 1
ATOM 878 O O . LYS A 1 114 ? -13.830 -9.683 -1.101 1.00 89.56 114 LYS A O 1
ATOM 883 N N . ASP A 1 115 ? -15.867 -9.550 -0.156 1.00 88.62 115 ASP A N 1
ATOM 884 C CA . ASP A 1 115 ? -16.019 -10.976 0.174 1.00 88.62 115 ASP A CA 1
ATOM 885 C C . ASP A 1 115 ? -14.810 -11.582 0.920 1.00 88.62 115 ASP A C 1
ATOM 887 O O . ASP A 1 115 ? -14.450 -12.739 0.722 1.00 88.62 115 ASP A O 1
ATOM 891 N N . GLY A 1 116 ? -14.169 -10.788 1.788 1.00 89.69 116 GLY A N 1
ATOM 892 C CA . GLY A 1 116 ? -13.005 -11.211 2.578 1.00 89.69 116 GLY A CA 1
ATOM 893 C C . GLY A 1 116 ? -11.660 -11.141 1.846 1.00 89.69 116 GLY A C 1
ATOM 894 O O . GLY A 1 116 ? -10.645 -11.552 2.410 1.00 89.69 116 GLY A O 1
ATOM 895 N N . PHE A 1 117 ? -11.629 -10.590 0.633 1.00 91.69 117 PHE A N 1
ATOM 896 C CA . PHE A 1 117 ? -10.412 -10.408 -0.150 1.00 91.69 117 PHE A CA 1
ATOM 897 C C . PHE A 1 117 ? -10.176 -8.943 -0.477 1.00 91.69 117 PHE A C 1
ATOM 899 O O . PHE A 1 117 ? -11.100 -8.207 -0.816 1.00 91.69 117 PHE A O 1
ATOM 906 N N . ILE A 1 118 ? -8.914 -8.539 -0.430 1.00 93.88 118 ILE A N 1
ATOM 907 C CA . ILE A 1 118 ? -8.450 -7.252 -0.929 1.00 93.88 118 ILE A CA 1
ATOM 908 C C . ILE A 1 118 ? -7.878 -7.478 -2.319 1.00 93.88 118 ILE A C 1
ATOM 910 O O . ILE A 1 118 ? -7.062 -8.372 -2.533 1.00 93.88 118 ILE A O 1
ATOM 914 N N . THR A 1 119 ? -8.301 -6.652 -3.263 1.00 93.00 119 THR A N 1
ATOM 915 C CA . THR A 1 119 ? -7.790 -6.638 -4.630 1.00 93.00 119 THR A CA 1
ATOM 916 C C . THR A 1 119 ? -7.074 -5.325 -4.882 1.00 93.00 119 THR A C 1
ATOM 918 O O . THR A 1 119 ? -7.593 -4.268 -4.527 1.00 93.00 119 THR A O 1
ATOM 921 N N . ILE A 1 120 ? -5.887 -5.396 -5.480 1.00 93.38 120 ILE A N 1
ATOM 922 C CA . ILE A 1 120 ? -5.119 -4.232 -5.925 1.00 93.38 120 ILE A CA 1
ATOM 923 C C . ILE A 1 120 ? -4.896 -4.383 -7.421 1.00 93.38 120 ILE A C 1
ATOM 925 O O . ILE A 1 120 ? -4.243 -5.333 -7.855 1.00 93.38 1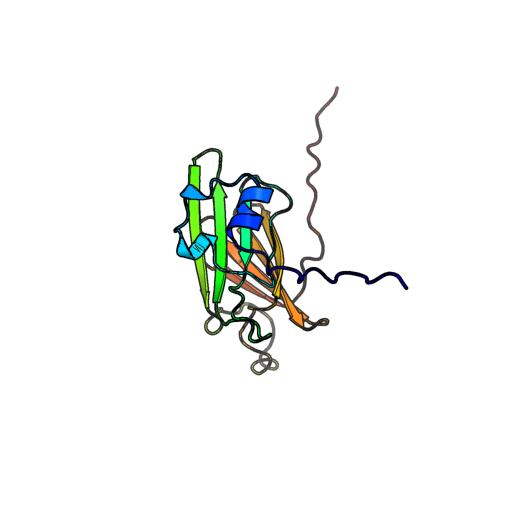20 ILE A O 1
ATOM 929 N N . ASN A 1 121 ? -5.443 -3.462 -8.204 1.00 91.81 121 ASN A N 1
ATOM 930 C CA . ASN A 1 121 ? -5.217 -3.420 -9.640 1.00 91.81 121 ASN A CA 1
ATOM 931 C C . ASN A 1 121 ? -3.955 -2.601 -9.925 1.00 91.81 121 ASN A C 1
ATOM 933 O O . ASN A 1 121 ? -3.858 -1.439 -9.521 1.00 91.81 121 ASN A O 1
ATOM 937 N N . THR A 1 122 ? -2.994 -3.211 -10.611 1.00 89.62 122 THR A N 1
ATOM 938 C CA . THR A 1 122 ? -1.716 -2.604 -10.968 1.00 89.62 122 THR A CA 1
ATOM 939 C C . THR A 1 122 ? -1.538 -2.546 -12.481 1.00 89.62 122 THR A C 1
ATOM 941 O O . THR A 1 122 ? -1.880 -3.475 -13.213 1.00 89.62 122 THR A O 1
ATOM 944 N N . HIS A 1 123 ? -0.968 -1.447 -12.976 1.00 86.62 123 HIS A N 1
ATOM 945 C CA . HIS A 1 123 ? -0.531 -1.334 -14.369 1.00 86.62 123 HIS A CA 1
ATOM 946 C C . HIS A 1 123 ? 0.962 -1.631 -14.466 1.00 86.62 123 HIS A C 1
ATOM 948 O O . HIS A 1 123 ? 1.786 -0.845 -13.998 1.00 86.62 123 HIS A O 1
ATOM 954 N N . ILE A 1 124 ? 1.318 -2.734 -15.125 1.00 76.00 124 ILE A N 1
ATOM 955 C CA . ILE A 1 124 ? 2.717 -3.025 -15.478 1.00 76.00 124 ILE A CA 1
ATOM 956 C C . ILE A 1 124 ? 3.090 -2.231 -16.737 1.00 76.00 124 ILE A C 1
ATOM 958 O O . ILE A 1 124 ? 4.192 -1.700 -16.855 1.00 76.00 124 ILE A O 1
ATOM 962 N N . ASN A 1 125 ? 2.148 -2.119 -17.678 1.00 68.25 125 ASN A N 1
ATOM 963 C CA . ASN A 1 125 ? 2.204 -1.215 -18.825 1.00 68.25 125 ASN A CA 1
ATOM 964 C C . ASN A 1 125 ? 0.767 -0.863 -19.285 1.00 68.25 125 ASN A C 1
ATOM 966 O O . ASN A 1 125 ? -0.186 -1.485 -18.813 1.00 68.25 125 ASN A O 1
ATOM 970 N N . PRO A 1 126 ? 0.564 0.099 -20.210 1.00 69.31 126 PRO A N 1
ATOM 971 C CA . PRO A 1 126 ? -0.779 0.525 -20.629 1.00 69.31 126 PRO A CA 1
ATOM 972 C C . PRO A 1 126 ? -1.658 -0.576 -21.238 1.00 69.31 126 PRO A C 1
ATOM 974 O O . PRO A 1 126 ? -2.866 -0.404 -21.347 1.00 69.31 126 PRO A O 1
ATOM 977 N N . SER A 1 127 ? -1.059 -1.682 -21.685 1.00 64.12 127 SER A N 1
ATOM 978 C CA . SER A 1 127 ? -1.752 -2.806 -22.324 1.00 64.12 127 SER A CA 1
ATOM 979 C C . SER A 1 127 ? -1.856 -4.040 -21.424 1.00 64.12 127 SER A C 1
ATOM 981 O O . SER A 1 127 ? -2.485 -5.018 -21.819 1.00 64.12 127 SER A O 1
ATOM 983 N N . ALA A 1 128 ? -1.246 -4.020 -20.235 1.00 69.94 128 ALA A N 1
ATOM 984 C CA . ALA A 1 128 ? -1.135 -5.185 -19.373 1.00 69.94 128 ALA A CA 1
ATOM 985 C C . ALA A 1 128 ? -1.282 -4.788 -17.896 1.00 69.94 128 ALA A C 1
ATOM 987 O O . ALA A 1 128 ? -0.398 -4.164 -17.297 1.00 69.94 128 ALA A O 1
ATOM 988 N N . GLY A 1 129 ? -2.430 -5.165 -17.337 1.00 79.81 129 GLY A N 1
ATOM 989 C CA . GLY A 1 129 ? -2.745 -5.055 -15.921 1.00 79.81 129 GLY A CA 1
ATOM 990 C C . GLY A 1 129 ? -2.489 -6.361 -15.182 1.00 79.81 129 GLY A C 1
ATOM 991 O O . GLY A 1 129 ? -2.494 -7.444 -15.782 1.00 79.81 129 GLY A O 1
ATOM 992 N N . CYS A 1 130 ? -2.281 -6.254 -13.876 1.00 85.88 130 CYS A N 1
ATOM 993 C CA . CYS A 1 130 ? -2.324 -7.388 -12.972 1.00 85.88 130 CYS A CA 1
ATOM 994 C C . CYS A 1 130 ? -3.182 -7.052 -11.752 1.00 85.88 130 CYS A C 1
ATOM 996 O O . CYS A 1 130 ? -3.259 -5.910 -11.311 1.00 85.88 130 CYS A O 1
ATOM 998 N N . VAL A 1 131 ? -3.830 -8.066 -11.194 1.00 87.88 131 VAL A N 1
ATOM 999 C CA . VAL A 1 131 ? -4.584 -7.967 -9.950 1.00 87.88 131 VAL A CA 1
ATOM 1000 C C . VAL A 1 131 ? -3.832 -8.741 -8.879 1.00 87.88 131 VAL A C 1
ATOM 1002 O O . VAL A 1 131 ? -3.649 -9.954 -8.989 1.00 87.88 131 VAL A O 1
ATOM 1005 N N . LEU A 1 132 ? -3.400 -8.042 -7.836 1.00 89.50 132 LEU A N 1
ATOM 1006 C CA . LEU A 1 132 ? -2.900 -8.654 -6.610 1.00 89.50 132 LEU A CA 1
ATOM 1007 C C . LEU A 1 132 ? -4.093 -8.956 -5.708 1.00 89.50 132 LEU A C 1
ATOM 1009 O O . LEU A 1 132 ? -4.944 -8.094 -5.500 1.00 89.50 132 LEU A O 1
ATOM 1013 N N . VAL A 1 133 ? -4.140 -10.165 -5.163 1.00 89.50 133 VAL A N 1
ATOM 1014 C CA . VAL A 1 133 ? -5.171 -10.613 -4.228 1.00 89.50 133 VAL A CA 1
ATOM 1015 C C . VAL A 1 133 ? -4.522 -10.860 -2.875 1.00 89.50 133 VAL A C 1
ATOM 1017 O O . VAL A 1 133 ? -3.539 -11.598 -2.776 1.00 89.50 133 VAL A O 1
ATOM 1020 N N . LEU A 1 134 ? -5.082 -10.255 -1.835 1.00 91.94 134 LEU A N 1
ATOM 1021 C CA . LEU A 1 134 ? -4.667 -10.408 -0.448 1.00 91.94 134 LEU A CA 1
ATOM 1022 C C . LEU A 1 134 ? -5.864 -10.833 0.403 1.00 91.94 134 LEU A C 1
ATOM 1024 O O . LEU A 1 134 ? -7.012 -10.546 0.066 1.00 91.94 134 LEU A O 1
ATOM 1028 N N . ASN A 1 135 ? -5.599 -11.475 1.534 1.00 93.19 135 ASN A N 1
ATOM 1029 C CA . ASN A 1 135 ? -6.601 -11.625 2.588 1.00 93.19 135 ASN A CA 1
ATOM 1030 C C . ASN A 1 135 ? -6.720 -10.314 3.393 1.00 93.19 135 ASN A C 1
ATOM 1032 O O . ASN A 1 135 ? -5.862 -9.433 3.308 1.00 93.19 135 ASN A O 1
ATOM 1036 N N . THR A 1 136 ? -7.759 -10.180 4.222 1.00 94.44 136 THR A N 1
ATOM 1037 C CA . THR A 1 136 ? -7.981 -8.977 5.060 1.00 94.44 136 THR A CA 1
ATOM 1038 C C . THR A 1 136 ? -6.895 -8.727 6.112 1.00 94.44 136 THR A C 1
ATOM 1040 O O . THR A 1 136 ? -6.762 -7.618 6.632 1.00 94.44 136 THR A O 1
ATOM 1043 N N . ASP A 1 137 ? -6.074 -9.732 6.419 1.00 94.44 137 ASP A N 1
ATOM 1044 C CA . ASP A 1 137 ? -4.884 -9.588 7.257 1.00 94.44 137 ASP A CA 1
ATOM 1045 C C . ASP A 1 137 ? -3.652 -9.067 6.492 1.00 94.44 137 ASP A C 1
ATOM 1047 O O . ASP A 1 137 ? -2.586 -8.934 7.092 1.00 94.44 137 ASP A O 1
ATOM 1051 N N . LEU A 1 138 ? -3.828 -8.721 5.211 1.00 94.69 138 LEU A N 1
ATOM 1052 C CA . LEU A 1 138 ? -2.811 -8.297 4.246 1.00 94.69 138 LEU A CA 1
ATOM 1053 C C . LEU A 1 138 ? -1.821 -9.393 3.835 1.00 94.69 138 LEU A C 1
ATOM 1055 O O . LEU A 1 138 ? -0.798 -9.100 3.213 1.00 94.69 138 LEU A O 1
ATOM 1059 N N . THR A 1 139 ? -2.112 -10.663 4.130 1.00 90.44 139 THR A N 1
ATOM 1060 C CA . THR A 1 139 ? -1.312 -11.762 3.586 1.00 90.44 139 THR A CA 1
ATOM 1061 C C . THR A 1 139 ? -1.573 -11.914 2.096 1.00 90.44 139 THR A C 1
ATOM 1063 O O . THR A 1 139 ? -2.714 -11.939 1.631 1.00 90.44 139 THR A O 1
ATOM 1066 N N . PHE A 1 140 ? -0.490 -12.013 1.332 1.00 86.44 140 PHE A N 1
ATOM 1067 C CA . PHE A 1 140 ? -0.565 -12.225 -0.102 1.00 86.44 140 PHE A CA 1
ATOM 1068 C C . PHE A 1 140 ? -1.187 -13.591 -0.420 1.00 86.44 140 PHE A C 1
ATOM 1070 O O . PHE A 1 140 ? -0.765 -14.610 0.128 1.00 86.44 140 PHE A O 1
ATOM 1077 N N . SER A 1 141 ? -2.161 -13.608 -1.329 1.00 85.25 141 SER A N 1
ATOM 1078 C CA . SER A 1 141 ? -2.845 -14.824 -1.769 1.00 85.25 141 SER A CA 1
ATOM 1079 C C . SER A 1 141 ? -2.443 -15.213 -3.192 1.00 85.25 141 SER A C 1
ATOM 1081 O O . SER A 1 141 ? -1.961 -16.325 -3.409 1.00 85.25 141 SER A O 1
ATOM 1083 N N . ALA A 1 142 ? -2.606 -14.305 -4.162 1.00 81.75 142 ALA A N 1
ATOM 1084 C CA . ALA A 1 142 ? -2.369 -14.606 -5.574 1.00 81.75 142 ALA A CA 1
ATOM 1085 C C . ALA A 1 142 ? -2.126 -13.353 -6.426 1.00 81.75 142 ALA A C 1
ATOM 1087 O O . ALA A 1 142 ? -2.500 -12.243 -6.055 1.00 81.75 142 ALA A O 1
ATOM 1088 N N . GLY A 1 143 ? -1.505 -13.545 -7.593 1.00 81.56 143 GLY A N 1
ATOM 1089 C CA . GLY A 1 143 ? -1.377 -12.537 -8.647 1.00 81.56 143 GLY A CA 1
ATOM 1090 C C . GLY A 1 143 ? -2.033 -13.044 -9.928 1.00 81.56 143 GLY A C 1
ATOM 1091 O O . GLY A 1 143 ? -1.727 -14.153 -10.372 1.00 81.56 143 GLY A O 1
ATOM 1092 N N . ILE A 1 144 ? -2.940 -12.253 -10.500 1.00 79.94 144 ILE A N 1
ATOM 1093 C CA . ILE A 1 144 ? -3.767 -12.629 -11.652 1.00 79.94 144 ILE A CA 1
ATOM 1094 C C . ILE A 1 144 ? -3.513 -11.645 -12.792 1.00 79.94 144 ILE A C 1
ATOM 1096 O O . ILE A 1 144 ? -3.788 -10.456 -12.660 1.00 79.94 144 ILE A O 1
ATOM 1100 N N . TRP A 1 145 ? -3.036 -12.134 -13.936 1.00 76.31 145 TRP A N 1
ATOM 1101 C CA . TRP A 1 145 ? -2.915 -11.303 -15.134 1.00 76.31 145 TRP A CA 1
ATOM 1102 C C . TRP A 1 145 ? -4.287 -10.928 -15.689 1.00 76.31 145 TRP A C 1
ATOM 1104 O O . TRP A 1 145 ? -5.155 -11.787 -15.862 1.00 76.31 145 TRP A O 1
ATOM 1114 N N . GLY A 1 146 ? -4.447 -9.652 -16.031 1.00 75.19 146 GLY A N 1
ATOM 1115 C CA . GLY A 1 146 ? -5.670 -9.111 -16.606 1.00 75.19 146 GLY A CA 1
ATOM 1116 C C . GLY A 1 146 ? -6.296 -8.024 -15.744 1.00 75.19 146 GLY A C 1
ATOM 1117 O O . GLY A 1 146 ? -5.639 -7.378 -14.932 1.00 75.19 146 GLY A O 1
ATOM 1118 N N . TRP A 1 147 ? -7.587 -7.810 -15.972 1.00 72.00 147 TRP A N 1
ATOM 1119 C CA . TRP A 1 147 ? -8.351 -6.707 -15.405 1.00 72.00 147 TRP A CA 1
ATOM 1120 C C . TRP A 1 147 ? -9.566 -7.238 -14.658 1.00 72.00 147 TRP A C 1
ATOM 1122 O O . TRP A 1 147 ? -10.181 -8.221 -15.078 1.00 72.00 147 TRP A O 1
ATOM 1132 N N . VAL A 1 148 ? -9.975 -6.547 -13.597 1.00 69.75 148 VAL A N 1
ATOM 1133 C CA . VAL A 1 148 ? -11.301 -6.767 -13.011 1.00 69.75 148 VAL A CA 1
ATOM 1134 C C . VAL A 1 148 ? -12.342 -6.199 -13.983 1.00 69.75 148 VAL A C 1
ATOM 1136 O O . VAL A 1 148 ? -12.475 -4.987 -14.116 1.00 69.75 148 VAL A O 1
ATOM 1139 N N . LEU A 1 149 ? -13.057 -7.072 -14.702 1.00 65.25 149 LEU A N 1
ATOM 1140 C CA . LEU A 1 149 ? -13.990 -6.673 -15.770 1.00 65.25 149 LEU A CA 1
ATOM 1141 C C . LEU A 1 149 ? -15.373 -6.230 -15.263 1.00 65.25 149 LEU A C 1
ATOM 1143 O O . LEU A 1 149 ? -16.090 -5.537 -15.980 1.00 65.25 149 LEU A O 1
ATOM 1147 N N . ALA A 1 150 ? -15.765 -6.618 -14.047 1.00 55.78 150 ALA A N 1
ATOM 1148 C CA . ALA A 1 150 ? -17.015 -6.181 -13.432 1.00 55.78 150 ALA A CA 1
ATOM 1149 C C . ALA A 1 150 ? -16.935 -6.254 -11.902 1.00 55.78 150 ALA A C 1
ATOM 1151 O O . ALA A 1 150 ? -16.691 -7.317 -11.332 1.00 55.78 150 ALA A O 1
ATOM 1152 N N . LYS A 1 151 ? -17.199 -5.127 -11.234 1.00 56.69 151 LYS A N 1
ATOM 1153 C CA . LYS A 1 151 ? -17.436 -5.055 -9.788 1.00 56.69 151 LYS A CA 1
ATOM 1154 C C . LYS A 1 151 ? -18.948 -5.152 -9.604 1.00 56.69 151 LYS A C 1
ATOM 1156 O O . LYS A 1 151 ? -19.663 -4.204 -9.919 1.00 56.69 151 LYS A O 1
ATOM 1161 N N . SER A 1 152 ? -19.467 -6.314 -9.205 1.00 48.53 152 SER A N 1
ATOM 1162 C CA . SER A 1 152 ? -20.912 -6.445 -8.990 1.00 48.53 152 SER A CA 1
ATOM 1163 C C . SER A 1 152 ? -21.331 -5.524 -7.841 1.00 48.53 152 SER A C 1
ATOM 1165 O O . SER A 1 152 ? -20.956 -5.736 -6.686 1.00 48.53 152 SER A O 1
ATOM 1167 N N . MET A 1 153 ? -22.075 -4.467 -8.173 1.00 44.75 153 MET A N 1
ATOM 1168 C CA . MET A 1 153 ? -22.827 -3.682 -7.203 1.00 44.75 153 MET A CA 1
ATOM 1169 C C . MET A 1 153 ? -23.998 -4.546 -6.753 1.00 44.75 153 MET A C 1
ATOM 1171 O O . MET A 1 153 ? -24.989 -4.683 -7.467 1.00 44.75 153 MET A O 1
ATOM 1175 N N . GLU A 1 154 ? -23.881 -5.167 -5.585 1.00 40.28 154 GLU A N 1
ATOM 1176 C CA . GLU A 1 154 ? -25.039 -5.762 -4.934 1.00 40.28 154 GLU A CA 1
ATOM 1177 C C . GLU A 1 154 ? -25.879 -4.615 -4.373 1.00 40.28 154 GLU A C 1
ATOM 1179 O O . GLU A 1 154 ? -25.676 -4.119 -3.267 1.00 40.28 154 GLU A O 1
ATOM 1184 N N . THR A 1 155 ? -26.809 -4.120 -5.188 1.00 42.12 155 THR A N 1
ATOM 1185 C CA . THR A 1 155 ? -27.885 -3.266 -4.699 1.00 42.12 155 THR A CA 1
ATOM 1186 C C . THR A 1 155 ? -28.671 -4.067 -3.672 1.00 42.12 155 THR A C 1
ATOM 1188 O O . THR A 1 155 ? -29.385 -5.004 -4.033 1.00 42.12 155 THR A O 1
ATOM 1191 N N . SER A 1 156 ? -28.540 -3.699 -2.396 1.00 41.88 156 SER A N 1
ATOM 1192 C CA . SER A 1 156 ? -29.437 -4.145 -1.334 1.00 41.88 156 SER A CA 1
ATOM 1193 C C . SER A 1 156 ? -30.870 -3.830 -1.758 1.00 41.88 156 SER A C 1
ATOM 1195 O O . SER A 1 156 ? -31.319 -2.682 -1.737 1.00 41.88 156 SER A O 1
ATOM 1197 N N . SER A 1 157 ? -31.581 -4.861 -2.213 1.00 41.12 157 SER A N 1
ATOM 1198 C CA . SER A 1 157 ? -33.008 -4.796 -2.473 1.00 41.12 157 SER A CA 1
ATOM 1199 C C . SER A 1 157 ? -33.705 -4.645 -1.126 1.00 41.12 157 SER A C 1
ATOM 1201 O O . SER A 1 157 ? -34.049 -5.627 -0.467 1.00 41.12 157 SER A O 1
ATOM 1203 N N . SER A 1 158 ? -33.918 -3.396 -0.711 1.00 41.44 158 SER A N 1
ATOM 1204 C CA . SER A 1 158 ? -34.864 -3.067 0.345 1.00 41.44 158 SER A CA 1
ATOM 1205 C C . SER A 1 158 ? -36.236 -3.587 -0.085 1.00 41.44 158 SER A C 1
ATOM 1207 O O . SER A 1 158 ? -36.877 -3.042 -0.985 1.00 41.44 158 SER A O 1
ATOM 1209 N N . LYS A 1 159 ? -36.670 -4.691 0.533 1.00 44.78 159 LYS A N 1
ATOM 1210 C CA . LYS A 1 159 ? -38.061 -5.137 0.497 1.00 44.78 159 LYS A CA 1
ATOM 1211 C C . LYS A 1 159 ? -38.943 -3.978 0.963 1.00 44.78 159 LYS A C 1
ATOM 1213 O O . LYS A 1 159 ? -38.925 -3.616 2.137 1.00 44.78 159 LYS A O 1
ATOM 1218 N N . LYS A 1 160 ? -39.751 -3.447 0.050 1.00 40.59 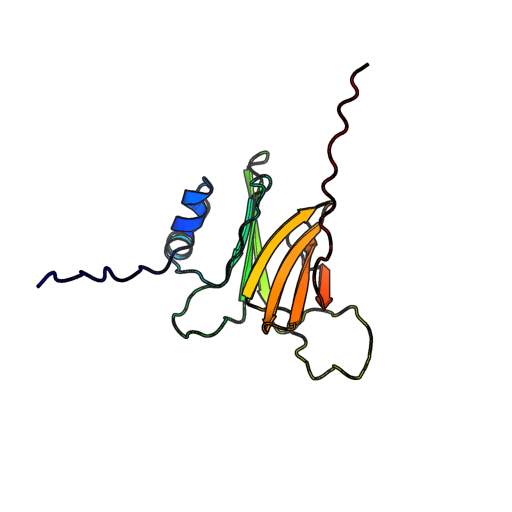160 LYS A N 1
ATOM 1219 C CA . LYS A 1 160 ? -40.984 -2.728 0.366 1.00 40.59 160 LYS A CA 1
ATOM 1220 C C . LYS A 1 160 ? -42.139 -3.390 -0.374 1.00 40.59 160 LYS A C 1
ATOM 1222 O O . LYS A 1 160 ? -42.322 -3.139 -1.560 1.00 40.59 160 LYS A O 1
ATOM 1227 N N . ALA A 1 161 ? -42.862 -4.239 0.349 1.00 39.72 161 ALA A N 1
ATOM 1228 C CA . ALA A 1 161 ? -44.322 -4.293 0.466 1.00 39.72 161 ALA A CA 1
ATOM 1229 C C . ALA A 1 161 ? -44.672 -5.482 1.366 1.00 39.72 161 ALA A C 1
ATOM 1231 O O . ALA A 1 161 ? -44.183 -6.597 1.073 1.00 39.72 161 ALA A O 1
#

Organism: NCBI:txid570835

Foldseek 3Di:
DDDDPPDPPPQQAPLNVCVVLVHPCVVDDPVNRRFRWDLKAWAPDVAVTKIWIAGCPVPPDGDQWIKIWTAHPVVRDIAIDIDGFPDFPADDDDPPVPPVGPGLDARWDYWDDDPQKIWTWHPPDPVKIKIWIAGPNRHTDHIGIDDPPDDDDPDPPDDDD

Sequence (161 aa):
MALLAMTPLRAETLADVLTAHKIPVNLFSASDRQQPITSYAVSSDNSPFLLAYYDDDASGRLPSVLHVIRYDEQIHQLRRADLHGAKIPFLGFSTIMEQVSSNCLGSAQDISEKDGFITINTHINPSAGCVLVLNTDLTFSAGIWGWVLAKSMETSSSKKA

Secondary structure (DSSP, 8-state):
---------PPPBHHHHHHHTT--GGGS-HHHHH-BEEEEEE-SS-TTEEEEEEE--SSSS--SEEEEEEEETTTTEEEEEEEETT---B--S-TT-TTS-S----EEEEEEEETTEEEEEEEEETTEEEEEEEETT--EEEEEES---------------

Radius of gyration: 18.11 Å; chains: 1; bounding box: 58×63×39 Å